Protein AF-A0A3N5WJ07-F1 (afdb_monomer)

Mean predicted aligned error: 15.73 Å

Radius of gyration: 25.62 Å; Cα contacts (8 Å, |Δi|>4): 253; chains: 1; bounding box: 92×31×58 Å

pLDDT: mean 78.94, std 19.19, range [47.94, 98.19]

Structure (mmCIF, N/CA/C/O backbone):
data_AF-A0A3N5WJ07-F1
#
_entry.id   AF-A0A3N5WJ07-F1
#
loop_
_atom_site.group_PDB
_atom_site.id
_atom_site.type_symbol
_atom_site.label_atom_id
_atom_site.label_alt_id
_atom_site.label_comp_id
_atom_site.label_asym_id
_atom_site.label_entity_id
_atom_site.label_seq_id
_atom_site.pdbx_PDB_ins_code
_atom_site.Cartn_x
_atom_site.Cartn_y
_atom_site.Cartn_z
_atom_site.occupancy
_atom_site.B_iso_or_equiv
_atom_site.auth_seq_id
_atom_site.auth_comp_id
_atom_site.auth_asym_id
_atom_site.auth_atom_id
_atom_site.pdbx_PDB_model_num
ATOM 1 N N . MET A 1 1 ? 47.870 6.184 32.594 1.00 48.28 1 MET A N 1
ATOM 2 C CA . MET A 1 1 ? 46.819 6.079 33.631 1.00 48.28 1 MET A CA 1
ATOM 3 C C . ME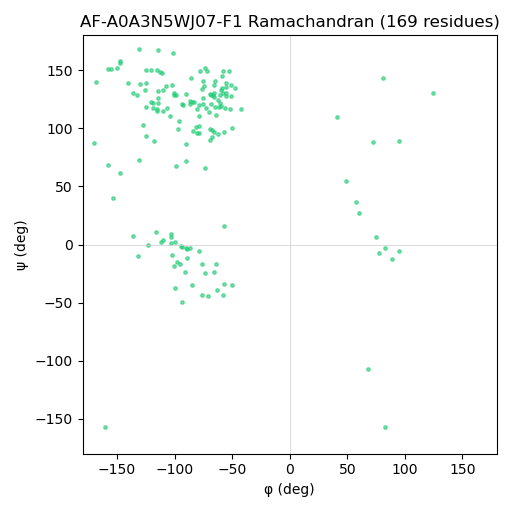T A 1 1 ? 45.585 6.815 33.109 1.00 48.28 1 MET A C 1
ATOM 5 O O . MET A 1 1 ? 45.775 7.894 32.572 1.00 48.28 1 MET A O 1
ATOM 9 N N . LEU A 1 2 ? 44.386 6.228 33.254 1.00 55.31 2 LEU A N 1
ATOM 10 C CA . LEU A 1 2 ? 43.046 6.758 32.913 1.00 55.31 2 LEU A CA 1
ATOM 11 C C . LEU A 1 2 ? 42.643 6.866 31.426 1.00 55.31 2 LEU A C 1
ATOM 13 O O . LEU A 1 2 ? 42.714 7.955 30.886 1.00 55.31 2 LEU A O 1
ATOM 17 N N . VAL A 1 3 ? 42.068 5.803 30.837 1.00 54.03 3 VAL A N 1
ATOM 18 C CA . VAL A 1 3 ? 40.846 5.890 29.988 1.00 54.03 3 VAL A CA 1
ATOM 19 C C . VAL A 1 3 ? 40.156 4.505 29.946 1.00 54.03 3 VAL A C 1
ATOM 21 O O . VAL A 1 3 ? 40.207 3.805 28.944 1.00 54.03 3 VAL A O 1
ATOM 24 N N . MET A 1 4 ? 39.583 4.018 31.056 1.00 53.66 4 MET A N 1
ATOM 25 C CA . MET A 1 4 ? 38.929 2.688 31.058 1.00 53.66 4 MET A CA 1
ATOM 26 C C . MET A 1 4 ? 37.806 2.533 32.103 1.00 53.66 4 MET A C 1
ATOM 28 O O . MET A 1 4 ? 37.698 1.508 32.766 1.00 53.66 4 MET A O 1
ATOM 32 N N . LYS A 1 5 ? 36.968 3.563 32.300 1.00 53.38 5 LYS A N 1
ATOM 33 C CA . LYS A 1 5 ? 35.820 3.502 33.234 1.00 53.38 5 LYS A CA 1
ATOM 34 C C . LYS A 1 5 ? 34.618 4.340 32.774 1.00 53.38 5 LYS A C 1
ATOM 36 O O . LYS A 1 5 ? 34.220 5.267 33.466 1.00 53.38 5 LYS A O 1
ATOM 41 N N . ALA A 1 6 ? 34.032 4.032 31.617 1.00 55.22 6 ALA A N 1
ATOM 42 C CA . ALA A 1 6 ? 32.806 4.719 31.178 1.00 55.22 6 ALA A CA 1
ATOM 43 C C . ALA A 1 6 ? 31.711 3.809 30.585 1.00 55.22 6 ALA A C 1
ATOM 45 O O . ALA A 1 6 ? 30.709 4.319 30.106 1.00 55.22 6 ALA A O 1
ATOM 46 N N . GLN A 1 7 ? 31.848 2.476 30.630 1.00 53.09 7 GLN A N 1
ATOM 47 C CA . GLN A 1 7 ? 30.861 1.557 30.027 1.00 53.09 7 GLN A CA 1
ATOM 48 C C . GLN A 1 7 ? 29.901 0.869 31.016 1.00 53.09 7 GLN A C 1
ATOM 50 O O . GLN A 1 7 ? 29.150 -0.010 30.617 1.00 53.09 7 GLN A O 1
ATOM 55 N N . ALA A 1 8 ? 29.872 1.261 32.293 1.00 54.84 8 ALA A N 1
ATOM 56 C CA . ALA A 1 8 ? 29.140 0.503 33.318 1.00 54.84 8 ALA A CA 1
ATOM 57 C C . ALA A 1 8 ? 27.743 1.044 33.700 1.00 54.84 8 ALA A C 1
ATOM 59 O O . ALA A 1 8 ? 27.123 0.482 34.594 1.00 54.84 8 ALA A O 1
ATOM 60 N N . GLN A 1 9 ? 27.235 2.122 33.087 1.00 53.16 9 GLN A N 1
ATOM 61 C CA . GLN A 1 9 ? 26.019 2.800 33.588 1.00 53.16 9 GLN A CA 1
ATOM 62 C C . GLN A 1 9 ? 24.763 2.693 32.705 1.00 53.16 9 GLN A C 1
ATOM 64 O O . GLN A 1 9 ? 23.727 3.224 33.085 1.00 53.16 9 GLN A O 1
ATOM 69 N N . ALA A 1 10 ? 24.795 1.982 31.573 1.00 48.59 10 ALA A N 1
ATOM 70 C CA . ALA A 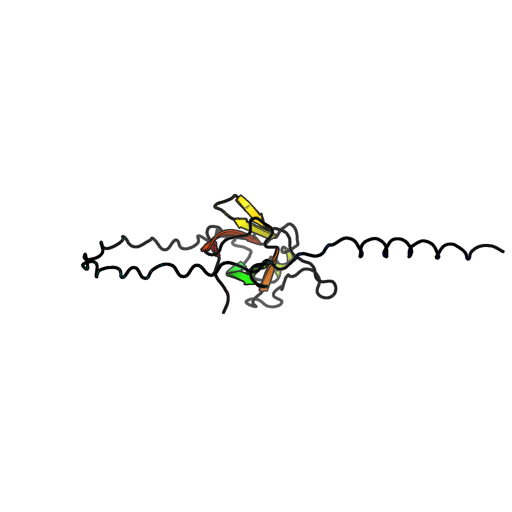1 10 ? 23.638 1.914 30.666 1.00 48.59 10 ALA A CA 1
ATOM 71 C C . ALA A 1 10 ? 22.702 0.701 30.874 1.00 48.59 10 ALA A C 1
ATOM 73 O O . ALA A 1 10 ? 21.692 0.600 30.186 1.00 48.59 10 ALA A O 1
ATOM 74 N N . THR A 1 11 ? 22.996 -0.207 31.813 1.00 51.91 11 THR A N 1
ATOM 75 C CA . THR A 1 11 ? 22.237 -1.471 31.968 1.00 51.91 11 THR A CA 1
ATOM 76 C C . THR A 1 11 ? 21.240 -1.465 33.136 1.00 51.91 11 THR A C 1
ATOM 78 O O . THR A 1 11 ? 20.409 -2.356 33.234 1.00 51.91 11 THR A O 1
ATOM 81 N N . ALA A 1 12 ? 21.251 -0.453 34.008 1.00 48.41 12 ALA A N 1
ATOM 82 C CA . ALA A 1 12 ? 20.440 -0.467 35.235 1.00 48.41 12 ALA A CA 1
ATOM 83 C C . ALA A 1 12 ? 18.991 0.052 35.082 1.00 48.41 12 ALA A C 1
ATOM 85 O O . ALA A 1 12 ? 18.235 0.026 36.047 1.00 48.41 12 ALA A O 1
ATOM 86 N N . LEU A 1 13 ? 18.586 0.533 33.900 1.00 47.94 13 LEU A N 1
ATOM 87 C CA . LEU A 1 13 ? 17.268 1.163 33.691 1.00 47.94 13 LEU A CA 1
ATOM 88 C C . LEU A 1 13 ? 16.231 0.274 32.981 1.00 47.94 13 LEU A C 1
ATOM 90 O O . LEU A 1 13 ? 15.107 0.715 32.771 1.00 47.94 13 LEU A O 1
ATOM 94 N N . VAL A 1 14 ? 16.574 -0.973 32.637 1.00 53.91 14 VAL A N 1
ATOM 95 C CA . VAL A 1 14 ? 15.669 -1.889 31.909 1.00 53.91 14 VAL A CA 1
ATOM 96 C C . VAL A 1 14 ? 14.896 -2.838 32.845 1.00 53.91 14 VAL A C 1
ATOM 98 O O . VAL A 1 14 ? 13.860 -3.364 32.453 1.00 53.91 14 VAL A O 1
ATOM 101 N N . GLU A 1 15 ? 15.307 -3.011 34.107 1.00 52.03 15 GLU A N 1
ATOM 102 C CA . GLU A 1 15 ? 14.678 -3.996 35.013 1.00 52.03 15 GLU A CA 1
ATOM 103 C C . GLU A 1 15 ? 13.478 -3.489 35.839 1.00 52.03 15 GLU A C 1
ATOM 105 O O . GLU A 1 15 ? 12.753 -4.305 36.400 1.00 52.03 15 GLU A O 1
ATOM 110 N N . GLN A 1 16 ? 13.191 -2.182 35.903 1.00 51.50 16 GLN A N 1
ATOM 111 C CA . GLN A 1 16 ? 12.076 -1.675 36.733 1.00 51.50 16 GLN A CA 1
ATOM 112 C C . GLN A 1 16 ? 10.707 -1.600 36.037 1.00 51.50 16 GLN A C 1
ATOM 114 O O . GLN A 1 16 ? 9.713 -1.304 36.695 1.00 51.50 16 GLN A O 1
ATOM 119 N N . ALA A 1 17 ? 10.611 -1.901 34.740 1.00 49.16 17 ALA A N 1
ATOM 120 C CA . ALA A 1 17 ? 9.351 -1.769 33.999 1.00 49.16 17 ALA A CA 1
ATOM 121 C C . ALA A 1 17 ? 8.496 -3.054 33.936 1.00 49.16 17 ALA A C 1
ATOM 123 O O . ALA A 1 17 ? 7.405 -3.015 33.374 1.00 49.16 17 ALA A O 1
ATOM 124 N N . LEU A 1 18 ? 8.948 -4.183 34.502 1.00 49.41 18 LEU A N 1
ATOM 125 C CA . LEU A 1 18 ? 8.293 -5.488 34.303 1.00 49.41 18 LEU A CA 1
ATOM 126 C C . LEU A 1 18 ? 7.429 -5.993 35.477 1.00 49.41 18 LEU A C 1
ATOM 128 O O . LEU A 1 18 ? 6.952 -7.121 35.426 1.00 49.41 18 LEU A O 1
ATOM 132 N N . LEU A 1 19 ? 7.216 -5.198 36.533 1.00 50.59 19 LEU A N 1
ATOM 133 C CA . LEU A 1 19 ? 6.525 -5.661 37.753 1.00 50.59 19 LEU A CA 1
ATOM 134 C C . LEU A 1 19 ? 5.189 -4.965 38.062 1.00 50.59 19 LEU A C 1
ATOM 136 O O . LEU A 1 19 ? 4.636 -5.169 39.138 1.00 50.59 19 LEU A O 1
ATOM 140 N N . VAL A 1 20 ? 4.630 -4.177 37.138 1.00 53.91 20 VAL A N 1
ATOM 141 C CA . VAL A 1 20 ? 3.342 -3.490 37.357 1.00 53.91 20 VAL A CA 1
ATOM 142 C C . VAL A 1 20 ? 2.395 -3.711 36.179 1.00 53.91 20 VAL A C 1
ATOM 144 O O . VAL A 1 20 ? 2.170 -2.822 35.368 1.00 53.91 20 VAL A O 1
ATOM 147 N N . GLN A 1 21 ? 1.870 -4.928 36.078 1.00 52.19 21 GLN A N 1
ATOM 148 C CA . GLN A 1 21 ? 0.592 -5.278 35.441 1.00 52.19 21 GLN A CA 1
ATOM 149 C C . GLN A 1 21 ? 0.353 -6.747 35.831 1.00 52.19 21 GLN A C 1
ATOM 151 O O . GLN A 1 21 ? 0.906 -7.655 35.229 1.00 52.19 21 GLN A O 1
ATOM 156 N N . GLY A 1 22 ? -0.260 -7.045 36.972 1.00 48.50 22 GLY A N 1
ATOM 157 C CA . GLY A 1 22 ? -1.557 -6.530 37.393 1.00 48.50 22 GLY A CA 1
ATOM 158 C C . GLY A 1 22 ? -2.593 -7.562 36.971 1.00 48.50 22 GLY A C 1
ATOM 159 O O . GLY A 1 22 ? -3.076 -7.535 35.845 1.00 48.50 22 GLY A O 1
ATOM 160 N N . GLU A 1 23 ? -2.834 -8.509 37.873 1.00 50.41 23 GLU A N 1
ATOM 161 C CA . GLU A 1 23 ? -3.818 -9.585 37.805 1.00 50.41 23 GLU A CA 1
ATOM 162 C C . GLU A 1 23 ? -5.173 -9.100 37.263 1.00 50.41 23 GLU A C 1
ATOM 164 O O . GLU A 1 23 ? -5.854 -8.296 37.896 1.00 50.41 23 GLU A O 1
ATOM 169 N N . ALA A 1 24 ? -5.591 -9.625 36.109 1.00 51.34 24 ALA A N 1
ATOM 170 C CA . ALA A 1 24 ? -6.983 -9.571 35.683 1.00 51.34 24 ALA A CA 1
ATOM 171 C C . ALA A 1 24 ? -7.655 -10.894 36.071 1.00 51.34 24 ALA A C 1
ATOM 173 O O . ALA A 1 24 ? -7.395 -11.953 35.500 1.00 51.34 24 ALA A O 1
ATOM 174 N N . THR A 1 25 ? -8.483 -10.813 37.104 1.00 63.44 25 THR A N 1
ATOM 175 C CA . THR A 1 25 ? -9.336 -11.871 37.641 1.00 63.44 25 THR A CA 1
ATOM 176 C C . THR A 1 25 ? -10.290 -12.406 36.560 1.00 63.44 25 THR A C 1
ATOM 178 O O . THR A 1 25 ? -10.979 -11.604 35.928 1.00 63.44 25 THR A O 1
ATOM 181 N N . PRO A 1 26 ? -10.406 -13.730 36.343 1.00 57.41 26 PRO A N 1
ATOM 182 C CA . PRO A 1 26 ? -11.491 -14.275 35.537 1.00 57.41 26 PRO A CA 1
ATOM 183 C C . PRO A 1 26 ? -12.799 -14.190 36.334 1.00 57.41 26 PRO A C 1
ATOM 185 O O . PRO A 1 26 ? -12.922 -14.797 37.396 1.00 57.41 26 PRO A O 1
ATOM 188 N N . VAL A 1 27 ? -13.773 -13.432 35.827 1.00 67.50 27 VAL A N 1
ATOM 189 C CA . VAL A 1 27 ? -15.152 -13.421 36.341 1.00 67.50 27 VAL A CA 1
ATOM 190 C C . VAL A 1 27 ? -15.910 -14.604 35.718 1.00 67.50 27 VAL A C 1
ATOM 192 O O . VAL A 1 27 ? -15.973 -14.686 34.491 1.00 67.50 27 VAL A O 1
ATOM 195 N N . PRO A 1 28 ? -16.478 -15.528 36.515 1.00 60.88 28 PRO A N 1
ATOM 196 C CA . PRO A 1 28 ? -17.387 -16.564 36.039 1.00 60.88 28 PRO A CA 1
ATOM 197 C C . PRO A 1 28 ? -18.857 -16.172 36.292 1.00 60.88 28 PRO A C 1
ATOM 199 O O . PRO A 1 28 ? -19.228 -15.865 37.422 1.00 60.88 28 PRO A O 1
ATOM 202 N N . GLY A 1 29 ? -19.698 -16.246 35.255 1.00 52.66 29 GLY A N 1
ATOM 203 C CA . GLY A 1 29 ? -21.152 -15.989 35.299 1.00 52.66 29 GLY A CA 1
ATOM 204 C C . GLY A 1 29 ? -21.534 -14.910 34.278 1.00 52.66 29 GLY A C 1
ATOM 205 O O . GLY A 1 29 ? -20.835 -13.917 34.172 1.00 52.66 29 GLY A O 1
ATOM 206 N N . GLU A 1 30 ? -22.532 -15.041 33.411 1.00 57.97 30 GLU A N 1
ATOM 207 C CA . GLU A 1 30 ? -23.800 -15.762 33.491 1.00 57.97 30 GLU A CA 1
ATOM 208 C C . GLU A 1 30 ? -24.132 -16.430 32.151 1.00 57.97 30 GLU A C 1
ATOM 210 O O . GLU A 1 30 ? -23.950 -15.872 31.069 1.00 57.97 30 GLU A O 1
ATOM 215 N N . ARG A 1 31 ? -24.645 -17.656 32.248 1.00 56.88 31 ARG A N 1
ATOM 216 C CA . ARG A 1 31 ? -25.294 -18.380 31.164 1.00 56.88 31 ARG A CA 1
ATOM 217 C C . ARG A 1 31 ? -26.754 -17.907 31.142 1.00 56.88 31 ARG A C 1
ATOM 219 O O . ARG A 1 31 ? -27.548 -18.393 31.937 1.00 56.88 31 ARG A O 1
ATOM 226 N N . ASN A 1 32 ? -27.086 -16.959 30.267 1.00 58.38 32 ASN A N 1
ATOM 227 C CA . ASN A 1 32 ? -28.482 -16.670 29.936 1.00 58.38 32 ASN A CA 1
ATOM 228 C C . ASN A 1 32 ? -28.956 -17.706 28.914 1.00 58.38 32 ASN A C 1
ATOM 230 O O . ASN A 1 32 ? -28.701 -17.595 27.717 1.00 58.38 32 ASN A O 1
ATOM 234 N N . GLU A 1 33 ? -29.597 -18.749 29.431 1.00 61.19 33 GLU A N 1
ATOM 235 C CA . GLU A 1 33 ? -30.570 -19.550 28.699 1.00 61.19 33 GLU A CA 1
ATOM 236 C C . GLU A 1 33 ? -31.874 -18.745 28.703 1.00 61.19 33 GLU A C 1
ATOM 238 O O . GLU A 1 33 ? -32.609 -18.786 29.684 1.00 61.19 33 GLU A O 1
ATOM 243 N N . ASP A 1 34 ? -32.134 -17.981 27.640 1.0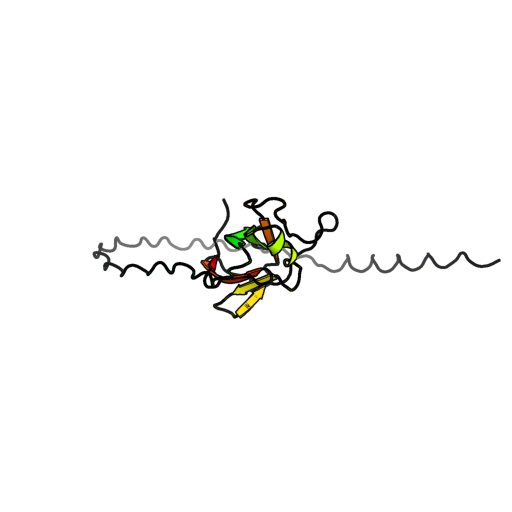0 53.03 34 ASP A N 1
ATOM 244 C CA . ASP A 1 34 ? -33.442 -17.364 27.421 1.00 53.03 34 ASP A CA 1
ATOM 245 C C . ASP A 1 34 ? -33.985 -17.766 26.047 1.00 53.03 34 ASP A C 1
ATOM 247 O O . ASP A 1 34 ? -33.354 -17.558 25.011 1.00 53.03 34 ASP A O 1
ATOM 251 N N . ALA A 1 35 ? -35.122 -18.452 26.140 1.00 53.47 35 ALA A N 1
ATOM 252 C CA . ALA A 1 35 ? -36.234 -18.551 25.210 1.00 53.47 35 ALA A CA 1
ATOM 253 C C . ALA A 1 35 ? -35.942 -18.666 23.704 1.00 53.47 35 ALA A C 1
ATOM 255 O O . ALA A 1 35 ? -35.624 -17.716 22.995 1.00 53.47 35 ALA A O 1
ATOM 256 N N . ALA A 1 36 ? -36.229 -19.868 23.204 1.00 57.34 36 ALA A N 1
ATOM 257 C CA . ALA A 1 36 ? -36.658 -20.080 21.836 1.00 57.34 36 ALA A CA 1
ATOM 258 C C . 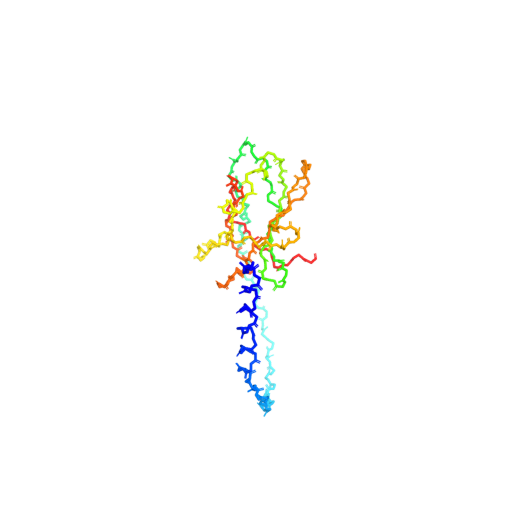ALA A 1 36 ? -37.914 -19.242 21.542 1.00 57.34 36 ALA A C 1
ATOM 260 O O . ALA A 1 36 ? -38.970 -19.482 22.128 1.00 57.34 36 ALA A O 1
ATOM 261 N N . GLU A 1 37 ? -37.797 -18.312 20.601 1.00 56.72 37 GLU A N 1
ATOM 262 C CA . GLU A 1 37 ? -38.932 -17.762 19.873 1.00 56.72 37 GLU A CA 1
ATOM 263 C C . GLU A 1 37 ? -38.827 -18.291 18.440 1.00 56.72 37 GLU A C 1
ATOM 265 O O . GLU A 1 37 ? -37.831 -18.082 17.746 1.00 56.72 37 GLU A O 1
ATOM 270 N N . GLU A 1 38 ? -39.812 -19.098 18.059 1.00 60.41 38 GLU A N 1
ATOM 271 C CA . GLU A 1 38 ? -39.987 -19.679 16.733 1.00 60.41 38 GLU A CA 1
ATOM 272 C C . GLU A 1 38 ? -40.589 -18.591 15.827 1.00 60.41 38 GLU A C 1
ATOM 274 O O . GLU A 1 38 ? -41.729 -18.190 16.066 1.00 60.41 38 GLU A O 1
ATOM 279 N N . PRO A 1 39 ? -39.859 -18.050 14.831 1.00 59.06 39 PRO A N 1
ATOM 280 C CA . PRO A 1 39 ? -40.445 -17.091 13.910 1.00 59.06 39 PRO A CA 1
ATOM 281 C C . PRO A 1 39 ? -41.352 -17.817 12.912 1.00 59.06 39 PRO A C 1
ATOM 283 O O . PRO A 1 39 ? -40.942 -18.766 12.238 1.00 59.06 39 PRO A O 1
ATOM 286 N N . GLU A 1 40 ? -42.593 -17.342 12.832 1.00 64.06 40 GLU A N 1
ATOM 287 C CA . GLU A 1 40 ? -43.598 -17.749 11.855 1.00 64.06 40 GLU A CA 1
ATOM 288 C C . GLU A 1 40 ? -43.072 -17.641 10.406 1.00 64.06 40 GLU A C 1
ATOM 290 O O . GLU A 1 40 ? -42.240 -16.780 10.099 1.00 64.06 40 GLU A O 1
ATOM 295 N N . PRO A 1 41 ? -43.544 -18.497 9.478 1.00 58.62 41 PRO A N 1
ATOM 296 C CA . PRO A 1 41 ? -43.157 -18.428 8.076 1.00 58.62 41 PRO A CA 1
ATOM 297 C C . PRO A 1 41 ? -43.754 -17.176 7.421 1.00 58.62 41 PRO A C 1
ATOM 299 O O . PRO A 1 41 ? -44.916 -17.167 7.016 1.00 58.62 41 PRO A O 1
ATOM 302 N N . GLU A 1 42 ? -42.947 -16.121 7.293 1.00 52.59 42 GLU A N 1
ATOM 303 C CA . GLU A 1 42 ? -43.332 -14.940 6.529 1.00 52.59 42 GLU A CA 1
ATOM 304 C C . GLU A 1 42 ? -43.474 -15.266 5.035 1.00 52.59 42 GLU A C 1
ATOM 306 O O . GLU A 1 42 ? -42.607 -15.835 4.362 1.00 52.59 42 GLU A O 1
ATOM 311 N N . GLU A 1 43 ? -44.648 -14.890 4.549 1.00 54.28 43 GLU A N 1
ATOM 312 C CA . GLU A 1 43 ? -45.157 -14.971 3.196 1.00 54.28 43 GLU A CA 1
ATOM 313 C C . GLU A 1 43 ? -44.172 -14.369 2.179 1.00 54.28 43 GLU A C 1
ATOM 315 O O . GLU A 1 43 ? -43.696 -13.241 2.307 1.00 54.28 43 GLU A O 1
ATOM 320 N N . SER A 1 44 ? -43.856 -15.142 1.136 1.00 51.75 44 SER A N 1
ATOM 321 C CA . SER A 1 44 ? -42.960 -14.733 0.053 1.00 51.75 44 SER A CA 1
ATOM 322 C C . SER A 1 44 ? -43.593 -13.647 -0.818 1.00 51.75 44 SER A C 1
ATOM 324 O O . SER A 1 44 ? -44.224 -13.929 -1.839 1.00 51.75 44 SER A O 1
ATOM 326 N N . THR A 1 45 ? -43.372 -12.387 -0.458 1.00 61.50 45 THR A N 1
ATOM 327 C CA . THR A 1 45 ? -43.611 -11.250 -1.349 1.00 61.50 45 THR A CA 1
ATOM 328 C C . THR A 1 45 ? -42.583 -11.289 -2.491 1.00 61.50 45 THR A C 1
ATOM 330 O O . THR A 1 45 ? -41.380 -11.386 -2.230 1.00 61.50 45 THR A O 1
ATOM 333 N N . PRO A 1 46 ? -42.992 -11.209 -3.771 1.00 60.56 46 PRO A N 1
ATOM 334 C CA . PRO A 1 46 ? -42.054 -11.163 -4.886 1.00 60.56 46 PRO A CA 1
ATOM 335 C C . PRO A 1 46 ? -41.162 -9.923 -4.771 1.00 60.56 46 PRO A C 1
ATOM 337 O O . PRO A 1 46 ? -41.642 -8.788 -4.780 1.00 60.56 46 PRO A O 1
ATOM 340 N N . ALA A 1 47 ? -39.854 -10.157 -4.647 1.00 66.06 47 ALA A N 1
ATOM 341 C CA . ALA A 1 47 ? -38.859 -9.112 -4.466 1.00 66.06 47 ALA A CA 1
ATOM 342 C C . ALA A 1 47 ? -38.940 -8.067 -5.599 1.00 66.06 47 ALA A C 1
ATOM 344 O O . ALA A 1 47 ? -38.935 -8.435 -6.782 1.00 66.06 47 ALA A O 1
ATOM 345 N N . PRO A 1 48 ? -38.984 -6.761 -5.276 1.00 61.69 48 PRO A N 1
ATOM 346 C CA . PRO A 1 48 ? -38.889 -5.715 -6.277 1.00 61.69 48 PRO A CA 1
ATOM 347 C C . PRO A 1 48 ? -37.547 -5.835 -6.999 1.00 61.69 48 PRO A C 1
ATOM 349 O O . PRO A 1 48 ? -36.483 -5.924 -6.388 1.00 61.69 48 PRO A O 1
ATOM 352 N N . LYS A 1 49 ? -37.619 -5.861 -8.330 1.00 59.31 49 LYS A N 1
ATOM 353 C CA . LYS A 1 49 ? -36.482 -5.896 -9.250 1.00 59.31 49 LYS A CA 1
ATOM 354 C C . LYS A 1 49 ? -35.594 -4.678 -8.963 1.00 59.31 49 LYS A C 1
ATOM 356 O O . LYS A 1 49 ? -35.901 -3.573 -9.406 1.00 59.31 49 LYS A O 1
ATOM 361 N N . LEU A 1 50 ? -34.539 -4.870 -8.170 1.00 65.94 50 LEU A N 1
ATOM 362 C CA . LEU A 1 50 ? -33.586 -3.812 -7.851 1.00 65.94 50 LEU A CA 1
ATOM 363 C C . LEU A 1 50 ? -32.960 -3.303 -9.161 1.00 65.94 50 LEU A C 1
ATOM 365 O O . LEU A 1 50 ? -32.562 -4.120 -10.001 1.00 65.94 50 LEU A O 1
ATOM 369 N N . PRO A 1 51 ? -32.887 -1.979 -9.373 1.00 62.12 51 PRO A N 1
ATOM 370 C CA . PRO A 1 51 ? -32.182 -1.423 -10.515 1.00 62.12 51 PRO A CA 1
ATOM 371 C C . PRO A 1 51 ? -30.720 -1.874 -10.463 1.00 62.12 51 PRO A C 1
ATOM 373 O O . PRO A 1 51 ? -30.090 -1.852 -9.406 1.00 62.12 51 PRO A O 1
ATOM 376 N N . ALA A 1 52 ? -30.202 -2.320 -11.609 1.00 62.44 52 ALA A N 1
ATOM 377 C CA . ALA A 1 52 ? -28.822 -2.756 -11.755 1.00 62.44 52 ALA A CA 1
ATOM 378 C C . ALA A 1 52 ? -27.882 -1.667 -11.224 1.00 62.44 52 ALA A C 1
ATOM 380 O O . ALA A 1 52 ? -27.864 -0.550 -11.743 1.00 62.44 52 ALA A O 1
ATOM 381 N N . VAL A 1 53 ? -27.132 -1.993 -10.171 1.00 62.47 53 VAL A N 1
ATOM 382 C CA . VAL A 1 53 ? -26.117 -1.099 -9.619 1.00 62.47 53 VAL A CA 1
ATOM 383 C C . VAL A 1 53 ? -25.099 -0.854 -10.736 1.00 62.47 53 VAL A C 1
ATOM 385 O O . VAL A 1 53 ? -24.557 -1.829 -11.267 1.00 62.47 53 VAL A O 1
ATOM 388 N N . PRO A 1 54 ? -24.862 0.399 -11.159 1.00 60.56 54 PRO A N 1
ATOM 389 C CA . PRO A 1 54 ? -23.893 0.678 -12.203 1.00 60.56 54 PRO A CA 1
ATOM 390 C C . PRO A 1 54 ? -22.529 0.172 -11.738 1.00 60.56 54 PRO A C 1
ATOM 392 O O . PRO A 1 54 ? -22.008 0.607 -10.712 1.00 60.56 54 PRO A O 1
ATOM 395 N N . THR A 1 55 ? -21.958 -0.775 -12.483 1.00 58.03 55 THR A N 1
ATOM 396 C CA . THR A 1 55 ? -20.566 -1.187 -12.319 1.00 58.03 55 THR A CA 1
ATOM 397 C C . THR A 1 55 ? -19.705 0.031 -12.631 1.00 58.03 55 THR A C 1
ATOM 399 O O . THR A 1 55 ? -19.449 0.336 -13.794 1.00 58.03 55 THR A O 1
ATOM 402 N N . MET A 1 56 ? -19.318 0.778 -11.596 1.00 56.94 56 MET A N 1
ATOM 403 C CA . MET A 1 56 ? -18.371 1.876 -11.729 1.00 56.94 56 MET A CA 1
ATOM 404 C C . MET A 1 56 ? -17.032 1.258 -12.121 1.00 56.94 56 MET A C 1
ATOM 406 O O . MET A 1 56 ? -16.306 0.724 -11.286 1.00 56.94 56 MET A O 1
ATOM 410 N N . GLN A 1 57 ? -16.741 1.253 -13.421 1.00 59.84 57 GLN A N 1
ATOM 411 C CA . GLN A 1 57 ? -15.404 0.952 -13.902 1.00 59.84 57 GLN A CA 1
ATOM 412 C C . GLN A 1 57 ? -14.472 2.029 -13.338 1.00 59.84 57 GLN A C 1
ATOM 414 O O . GLN A 1 57 ? -14.745 3.215 -13.535 1.00 59.84 57 GLN A O 1
ATOM 419 N N . PRO A 1 58 ? -13.404 1.653 -12.617 1.00 58.94 58 PRO A N 1
ATOM 420 C CA . PRO A 1 58 ? -12.481 2.625 -12.064 1.00 58.94 58 PRO A CA 1
ATOM 421 C C . PRO A 1 58 ? -11.803 3.361 -13.221 1.00 58.94 58 PRO A C 1
ATOM 423 O O . PRO A 1 58 ? -11.022 2.781 -13.977 1.00 58.94 58 PRO A O 1
ATOM 426 N N . THR A 1 59 ? -12.126 4.642 -13.378 1.00 54.19 59 THR A N 1
ATOM 427 C CA . THR A 1 59 ? -11.514 5.511 -14.382 1.00 54.19 59 THR A CA 1
ATOM 428 C C . THR A 1 59 ? -10.049 5.719 -14.007 1.00 54.19 59 THR A C 1
ATOM 430 O O . THR A 1 59 ? -9.722 6.525 -13.133 1.00 54.19 59 THR A O 1
ATOM 433 N N . ALA A 1 60 ? -9.149 4.965 -14.638 1.00 55.62 60 ALA A N 1
ATOM 434 C CA . ALA A 1 60 ? -7.720 5.214 -14.532 1.00 55.62 60 ALA A CA 1
ATOM 435 C C . ALA A 1 60 ? -7.425 6.576 -15.178 1.00 55.62 60 ALA A C 1
ATOM 437 O O . ALA A 1 60 ? -7.692 6.779 -16.362 1.00 55.62 60 ALA A O 1
ATOM 438 N N . THR A 1 61 ? -6.911 7.527 -14.397 1.00 58.59 61 THR A N 1
ATOM 439 C CA . THR A 1 61 ? -6.473 8.813 -14.948 1.00 58.59 61 THR A CA 1
ATOM 440 C C . THR A 1 61 ? -5.220 8.548 -15.777 1.00 58.59 61 THR A C 1
ATOM 442 O O . THR A 1 61 ? -4.201 8.112 -15.238 1.00 58.59 61 THR A O 1
ATOM 445 N N . ASP A 1 62 ? -5.331 8.758 -17.089 1.00 49.56 62 ASP A N 1
ATOM 446 C CA . ASP A 1 62 ? -4.313 8.469 -18.100 1.00 49.56 62 ASP A CA 1
ATOM 447 C C . ASP A 1 62 ? -2.943 9.063 -17.716 1.00 49.56 62 ASP A C 1
ATOM 449 O O . ASP A 1 62 ? -2.680 10.259 -17.842 1.00 49.56 62 ASP A O 1
ATOM 453 N N . SER A 1 63 ? -2.065 8.206 -17.191 1.00 52.56 63 SER A N 1
ATOM 454 C CA . SER A 1 63 ? -0.664 8.506 -16.897 1.00 52.56 63 SER A CA 1
ATOM 455 C C . SER A 1 63 ? 0.200 7.964 -18.034 1.00 52.56 63 SER A C 1
ATOM 457 O O . SER A 1 63 ? 0.980 7.031 -17.840 1.00 52.56 63 SER A O 1
ATOM 459 N N . GLY A 1 64 ? 0.071 8.555 -19.226 1.00 49.34 64 GLY A N 1
ATOM 460 C CA . GLY A 1 64 ? 0.664 8.129 -20.509 1.00 49.34 64 GLY A CA 1
ATOM 461 C C . GLY A 1 64 ? 2.197 7.975 -20.602 1.00 49.34 64 GLY A C 1
ATOM 462 O O . GLY A 1 64 ? 2.741 7.881 -21.697 1.00 49.34 64 GLY A O 1
ATOM 463 N N . ALA A 1 65 ? 2.929 7.914 -19.487 1.00 56.84 65 ALA A N 1
ATOM 464 C CA . ALA A 1 65 ? 4.361 7.589 -19.449 1.00 56.84 65 ALA A CA 1
ATOM 465 C C . ALA A 1 65 ? 4.740 6.529 -18.398 1.00 56.84 65 ALA A C 1
ATOM 467 O O . ALA A 1 65 ? 5.873 6.038 -18.397 1.00 56.84 65 ALA A O 1
ATOM 468 N N . TYR A 1 66 ? 3.815 6.169 -17.509 1.00 62.62 66 TYR A N 1
ATOM 469 C CA . TYR A 1 66 ? 4.043 5.248 -16.407 1.00 62.62 66 TYR A CA 1
ATOM 470 C C . TYR A 1 66 ? 3.008 4.133 -16.502 1.00 62.62 66 TYR A C 1
ATOM 472 O O . TYR A 1 66 ? 1.901 4.259 -15.995 1.00 62.62 66 TYR A O 1
ATOM 480 N N . GLN A 1 67 ? 3.374 3.036 -17.171 1.00 84.69 67 GLN A N 1
ATOM 481 C CA . GLN A 1 67 ? 2.568 1.817 -17.156 1.00 84.69 67 GLN A CA 1
ATOM 482 C C . GLN A 1 67 ? 2.610 1.245 -15.737 1.00 84.69 67 GLN A C 1
ATOM 484 O O . GLN A 1 67 ? 3.566 0.553 -15.372 1.00 84.69 67 GLN A O 1
ATOM 489 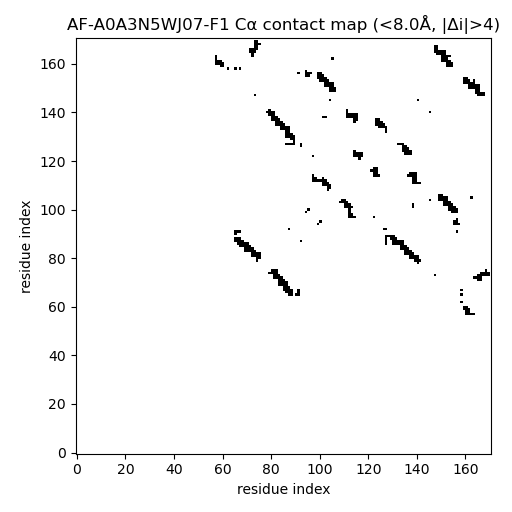N N . VAL A 1 68 ? 1.622 1.631 -14.935 1.00 91.88 68 VAL A N 1
ATOM 490 C CA . VAL A 1 68 ? 1.290 1.062 -13.634 1.00 91.88 68 VAL A CA 1
ATOM 491 C C . VAL A 1 68 ? -0.138 0.554 -13.757 1.00 91.88 68 VAL A C 1
ATOM 493 O O . VAL A 1 68 ? -1.042 1.302 -14.114 1.00 91.88 68 VAL A O 1
ATOM 496 N N . GLU A 1 69 ? -0.319 -0.728 -13.496 1.00 94.12 69 GLU A N 1
ATOM 497 C CA . GLU A 1 69 ? -1.606 -1.406 -13.484 1.00 94.12 69 GLU A CA 1
ATOM 498 C C . GLU A 1 69 ? -1.853 -1.863 -12.053 1.00 94.12 69 GLU A C 1
ATOM 500 O O . GLU A 1 69 ? -1.102 -2.682 -11.515 1.00 94.12 69 GLU A O 1
ATOM 505 N N . LEU A 1 70 ? -2.880 -1.308 -11.420 1.00 94.94 70 LEU A N 1
ATOM 506 C CA . LEU A 1 70 ? -3.309 -1.753 -10.106 1.00 94.94 70 LEU A CA 1
ATOM 507 C C . LEU A 1 70 ? -4.046 -3.084 -10.257 1.00 94.94 70 LEU A C 1
ATOM 509 O O . LEU A 1 70 ? -5.037 -3.168 -10.976 1.00 94.94 70 LEU A O 1
ATOM 513 N N . VAL A 1 71 ? -3.545 -4.122 -9.593 1.00 95.62 71 VAL A N 1
ATOM 514 C CA . VAL A 1 71 ? -4.094 -5.479 -9.705 1.00 95.62 71 VAL A CA 1
ATOM 515 C C . VAL A 1 71 ? -5.115 -5.724 -8.606 1.00 95.62 71 VAL A C 1
ATOM 517 O O . VAL A 1 71 ? -6.211 -6.212 -8.867 1.00 95.62 71 VAL A O 1
ATOM 520 N N . ASN A 1 72 ? -4.754 -5.409 -7.362 1.00 94.75 72 ASN A N 1
ATOM 521 C CA . ASN A 1 72 ? -5.610 -5.674 -6.217 1.00 94.75 72 ASN A CA 1
ATOM 522 C C . ASN A 1 72 ? -5.251 -4.774 -5.031 1.00 94.75 72 ASN A C 1
ATOM 524 O O . ASN A 1 72 ? -4.088 -4.405 -4.849 1.00 94.75 72 ASN A O 1
ATOM 528 N N . ILE A 1 73 ? -6.254 -4.477 -4.209 1.00 96.69 73 ILE A N 1
ATOM 529 C CA . ILE A 1 73 ? -6.082 -3.954 -2.858 1.00 96.69 73 ILE A CA 1
ATOM 530 C C . ILE A 1 73 ? -6.847 -4.864 -1.908 1.00 96.69 73 ILE A C 1
ATOM 532 O O . ILE A 1 73 ? -8.022 -5.164 -2.138 1.00 96.69 73 ILE A O 1
ATOM 536 N N . GLY A 1 74 ? -6.206 -5.243 -0.813 1.00 96.25 74 GLY A N 1
ATOM 537 C CA . GLY A 1 74 ? -6.841 -6.012 0.242 1.00 96.25 74 GLY A CA 1
ATOM 538 C C . GLY A 1 74 ? -6.082 -5.900 1.550 1.00 96.25 74 GLY A C 1
ATOM 539 O O . GLY A 1 74 ? -5.311 -4.963 1.769 1.00 96.25 74 GLY A O 1
ATOM 540 N N . TYR A 1 75 ? -6.279 -6.898 2.400 1.00 95.81 75 TYR A N 1
ATOM 541 C CA . TYR A 1 75 ? -5.659 -6.970 3.714 1.00 95.81 75 TYR A CA 1
ATOM 542 C C . TYR A 1 75 ? -4.651 -8.110 3.801 1.00 95.81 75 TYR A C 1
ATOM 544 O O . TYR A 1 75 ? -4.821 -9.162 3.186 1.00 95.81 75 TYR A O 1
ATOM 552 N N . ALA A 1 76 ? -3.620 -7.897 4.609 1.00 93.00 76 ALA A N 1
ATOM 553 C CA . ALA A 1 76 ? -2.644 -8.891 5.025 1.00 93.00 76 ALA A CA 1
ATOM 554 C C . ALA A 1 76 ? -2.478 -8.845 6.554 1.00 93.00 76 ALA A C 1
ATOM 556 O O . ALA A 1 76 ? -2.956 -7.916 7.209 1.00 93.00 76 ALA A O 1
ATOM 557 N N . ALA A 1 77 ? -1.806 -9.856 7.116 1.00 92.19 77 ALA A N 1
ATOM 558 C CA . ALA A 1 77 ? -1.520 -9.956 8.551 1.00 92.19 77 ALA A CA 1
ATOM 559 C C . ALA A 1 77 ? -2.768 -9.725 9.432 1.00 92.19 77 ALA A C 1
ATOM 561 O O . ALA A 1 77 ? -2.776 -8.831 10.275 1.00 92.19 77 ALA A O 1
ATOM 562 N N . GLU A 1 78 ? -3.835 -10.495 9.184 1.00 90.75 78 GLU A N 1
ATOM 563 C CA . GLU A 1 78 ? -5.090 -10.453 9.964 1.00 90.75 78 GLU A CA 1
ATOM 564 C C . GLU A 1 78 ? -5.795 -9.083 9.957 1.00 90.75 78 GLU A C 1
ATOM 566 O O . GLU A 1 78 ? -6.523 -8.738 10.880 1.00 90.75 78 GLU A O 1
ATOM 571 N N . GLY A 1 79 ? -5.592 -8.283 8.905 1.00 92.50 79 GLY A N 1
ATOM 572 C CA . GLY A 1 79 ? -6.201 -6.955 8.792 1.00 92.50 79 GLY A CA 1
ATOM 573 C C . GLY A 1 79 ? -5.313 -5.818 9.283 1.00 92.50 79 GLY A C 1
ATOM 574 O O . GLY A 1 79 ? -5.661 -4.661 9.072 1.00 92.50 79 GLY A O 1
ATOM 575 N N . ASN A 1 80 ? -4.149 -6.111 9.866 1.00 94.88 80 ASN A N 1
ATOM 576 C CA . ASN A 1 80 ? -3.231 -5.086 10.371 1.00 94.88 80 ASN A CA 1
ATOM 577 C C . ASN A 1 80 ? -2.444 -4.377 9.261 1.00 94.88 80 ASN A C 1
ATOM 579 O O . ASN A 1 80 ? -1.874 -3.310 9.493 1.00 94.88 80 ASN A O 1
ATOM 583 N N . LEU A 1 81 ? -2.396 -4.954 8.058 1.00 96.44 81 LEU A N 1
ATOM 584 C CA . LEU A 1 81 ? -1.720 -4.373 6.904 1.00 96.44 81 LEU A CA 1
ATOM 585 C C . LEU A 1 81 ? -2.673 -4.259 5.717 1.00 96.44 81 LEU A C 1
ATOM 587 O O . LEU A 1 81 ? -3.416 -5.190 5.413 1.00 96.44 81 LEU A O 1
ATOM 591 N N . ILE A 1 82 ? -2.591 -3.144 5.000 1.00 97.12 82 ILE A N 1
ATOM 592 C CA . ILE A 1 82 ? -3.227 -2.967 3.693 1.00 97.12 82 ILE A CA 1
ATOM 593 C C . ILE A 1 82 ? -2.195 -3.364 2.642 1.00 97.12 82 ILE A C 1
ATOM 595 O O . ILE A 1 82 ? -1.121 -2.765 2.576 1.00 97.12 82 ILE A O 1
ATOM 599 N N . ILE A 1 83 ? -2.496 -4.365 1.818 1.00 97.25 83 ILE A N 1
ATOM 600 C CA . ILE A 1 83 ? -1.632 -4.778 0.710 1.00 97.25 83 ILE A CA 1
ATOM 601 C C . ILE A 1 83 ? -2.165 -4.207 -0.600 1.00 97.25 83 ILE A C 1
ATOM 603 O O . ILE A 1 83 ? -3.332 -4.374 -0.946 1.00 97.25 83 ILE A O 1
ATOM 607 N N . VAL A 1 84 ? -1.280 -3.556 -1.347 1.00 97.38 84 VAL A N 1
ATOM 608 C CA . VAL A 1 84 ? -1.544 -3.043 -2.689 1.00 97.38 84 VAL A CA 1
ATOM 609 C C . VAL A 1 84 ? -0.661 -3.795 -3.670 1.00 97.38 84 VAL A C 1
ATOM 611 O O . VAL A 1 84 ? 0.563 -3.690 -3.603 1.00 97.38 84 VAL A O 1
ATOM 614 N N . GLN A 1 85 ? -1.271 -4.540 -4.586 1.00 97.00 85 GLN A N 1
ATOM 615 C CA . GLN A 1 85 ? -0.581 -5.273 -5.641 1.00 97.00 85 GLN A CA 1
ATOM 616 C C . GLN A 1 85 ? -0.698 -4.544 -6.973 1.00 97.00 85 GLN A C 1
ATOM 618 O O . GLN A 1 85 ? -1.769 -4.069 -7.352 1.00 97.00 85 GLN A O 1
ATOM 623 N N . PHE A 1 86 ? 0.404 -4.485 -7.709 1.00 96.44 86 PHE A N 1
ATOM 624 C CA . PHE A 1 86 ? 0.471 -3.768 -8.976 1.00 96.44 86 PHE A CA 1
ATOM 625 C C . PHE A 1 86 ? 1.431 -4.451 -9.948 1.00 96.44 86 PHE A C 1
ATOM 627 O O . PHE A 1 86 ? 2.355 -5.157 -9.546 1.00 96.44 86 PHE A O 1
ATOM 634 N N . LYS A 1 87 ? 1.266 -4.191 -11.240 1.00 95.81 87 LYS A N 1
ATOM 635 C CA . LYS A 1 87 ? 2.301 -4.414 -12.253 1.00 95.81 87 LYS A CA 1
ATOM 636 C C . LYS A 1 87 ? 2.821 -3.061 -12.689 1.00 95.81 87 LYS A C 1
ATOM 638 O O . LYS A 1 87 ? 2.048 -2.133 -12.897 1.00 95.81 87 LYS A O 1
ATOM 643 N N . ALA A 1 88 ? 4.132 -2.931 -12.815 1.00 94.06 88 ALA A N 1
ATOM 644 C CA . ALA A 1 88 ? 4.726 -1.670 -13.221 1.00 94.06 88 ALA A CA 1
ATOM 645 C C . ALA A 1 88 ? 6.026 -1.880 -13.992 1.00 94.06 88 ALA A C 1
ATOM 647 O O . ALA A 1 88 ? 6.752 -2.852 -13.786 1.00 94.06 88 ALA A O 1
ATOM 648 N N . THR A 1 89 ? 6.346 -0.935 -14.872 1.00 92.38 89 THR A N 1
ATOM 649 C CA . THR A 1 89 ? 7.675 -0.876 -15.497 1.00 92.38 89 THR A CA 1
ATOM 650 C C . THR A 1 89 ? 8.721 -0.413 -14.487 1.00 92.38 89 THR A C 1
ATOM 652 O O . THR A 1 89 ? 8.434 0.434 -13.643 1.00 92.38 89 THR A O 1
ATOM 655 N N . ARG A 1 90 ? 9.972 -0.875 -14.622 1.00 90.31 90 ARG A N 1
ATOM 656 C CA . ARG A 1 90 ? 11.093 -0.494 -13.735 1.00 90.31 90 ARG A CA 1
ATOM 657 C C . ARG A 1 90 ? 11.240 1.024 -13.551 1.00 90.31 90 ARG A C 1
ATOM 659 O O . ARG A 1 90 ? 11.576 1.485 -12.465 1.00 90.31 90 ARG A O 1
ATOM 666 N N . LYS A 1 91 ? 10.948 1.807 -14.597 1.00 90.25 91 LYS A N 1
ATOM 667 C CA . LYS A 1 91 ? 10.976 3.276 -14.555 1.00 90.25 91 LYS A CA 1
ATOM 668 C C . LYS A 1 91 ? 9.950 3.855 -13.574 1.00 90.25 91 LYS A C 1
ATOM 670 O O . LYS A 1 91 ? 10.275 4.811 -12.883 1.00 90.25 91 LYS A O 1
ATOM 675 N N . ALA A 1 92 ? 8.753 3.275 -13.496 1.00 91.44 92 ALA A N 1
ATOM 676 C CA . ALA A 1 92 ? 7.709 3.710 -12.572 1.00 91.44 92 ALA A CA 1
ATOM 677 C C . ALA A 1 92 ? 8.045 3.370 -11.120 1.00 91.44 92 ALA A C 1
ATOM 679 O O . ALA A 1 92 ? 7.937 4.223 -10.245 1.00 91.44 92 ALA A O 1
ATOM 680 N N . VAL A 1 93 ? 8.537 2.153 -10.871 1.00 92.00 93 VAL A N 1
ATOM 681 C CA . VAL A 1 93 ? 8.850 1.693 -9.507 1.00 92.00 93 VAL A CA 1
ATOM 682 C C . VAL A 1 93 ? 9.999 2.480 -8.869 1.00 92.00 93 VAL A C 1
ATOM 684 O O . VAL A 1 93 ? 10.092 2.570 -7.649 1.00 92.00 93 VAL A O 1
ATOM 687 N N . ASN A 1 94 ? 10.868 3.096 -9.676 1.00 90.88 94 ASN A N 1
ATOM 688 C CA . ASN A 1 94 ? 11.912 3.989 -9.173 1.00 90.88 94 ASN A CA 1
ATOM 689 C C . ASN A 1 94 ? 11.361 5.250 -8.494 1.00 90.88 94 ASN A C 1
ATOM 691 O O . ASN A 1 94 ? 12.110 5.894 -7.770 1.00 90.88 94 ASN A O 1
ATOM 695 N N . ASP A 1 95 ? 10.089 5.603 -8.696 1.00 90.50 95 ASP A N 1
ATOM 696 C CA . ASP A 1 95 ? 9.423 6.693 -7.977 1.00 90.50 95 ASP A CA 1
ATOM 697 C C . ASP A 1 95 ? 8.734 6.206 -6.679 1.00 90.50 95 ASP A C 1
ATOM 699 O O . ASP A 1 95 ? 8.207 7.027 -5.922 1.00 90.50 95 ASP A O 1
ATOM 703 N N . PHE A 1 96 ? 8.749 4.895 -6.387 1.00 93.06 96 PHE A N 1
ATOM 704 C CA . PHE A 1 96 ? 8.019 4.286 -5.268 1.00 93.06 96 PHE A CA 1
ATOM 705 C C . PHE A 1 96 ? 8.882 4.264 -4.005 1.00 93.06 96 PHE A C 1
ATOM 707 O O . PHE A 1 96 ? 9.573 3.286 -3.702 1.00 93.06 96 PHE A O 1
ATOM 714 N N . TRP A 1 97 ? 8.833 5.363 -3.261 1.00 92.00 97 TRP A N 1
ATOM 715 C CA . TRP A 1 97 ? 9.536 5.537 -1.991 1.00 92.00 97 TRP A CA 1
ATOM 716 C C . TRP A 1 97 ? 8.546 5.819 -0.860 1.00 92.00 97 TRP A C 1
ATOM 718 O O . TRP A 1 97 ? 7.512 6.445 -1.118 1.00 92.00 97 TRP A O 1
ATOM 728 N N . PRO A 1 98 ? 8.862 5.424 0.389 1.00 92.62 98 PRO A N 1
ATOM 729 C CA . PRO A 1 98 ? 8.103 5.870 1.555 1.00 92.62 98 PRO A CA 1
ATOM 730 C C . PRO A 1 98 ? 7.886 7.393 1.521 1.00 92.62 98 PRO A C 1
ATOM 732 O O . PRO A 1 98 ? 8.794 8.147 1.170 1.00 92.62 98 PRO A O 1
ATOM 735 N N . GLY A 1 99 ? 6.661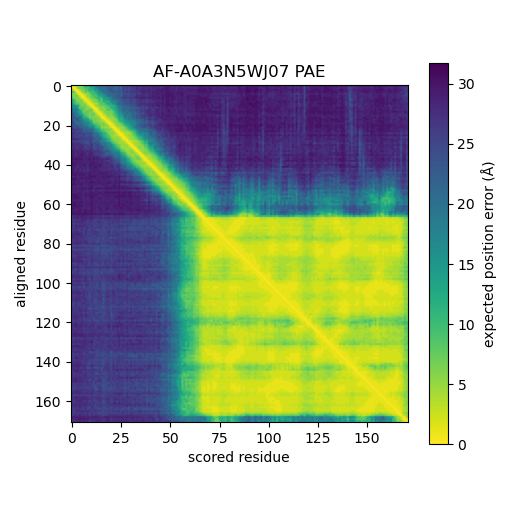 7.843 1.802 1.00 92.62 99 GLY A N 1
ATOM 736 C CA . GLY A 1 99 ? 6.250 9.252 1.694 1.00 92.62 99 GLY A CA 1
ATOM 737 C C . GLY A 1 99 ? 5.716 9.689 0.320 1.00 92.62 99 GLY A C 1
ATOM 738 O O . GLY A 1 99 ? 5.104 10.748 0.217 1.00 92.62 99 GLY A O 1
ATOM 739 N N . ARG A 1 100 ? 5.886 8.881 -0.737 1.00 95.06 100 ARG A N 1
ATOM 740 C CA . ARG A 1 100 ? 5.225 9.073 -2.050 1.00 95.06 100 ARG A CA 1
ATOM 741 C C . ARG A 1 100 ? 4.156 8.027 -2.355 1.00 95.06 100 ARG A C 1
ATOM 743 O O . ARG A 1 100 ? 3.617 7.994 -3.461 1.00 95.06 100 ARG A O 1
ATOM 750 N N . LEU A 1 101 ? 3.905 7.151 -1.395 1.00 96.62 101 LEU A N 1
ATOM 751 C CA . LEU A 1 101 ? 2.945 6.068 -1.474 1.00 96.62 101 LEU A CA 1
ATOM 752 C C . LEU A 1 101 ? 1.854 6.352 -0.450 1.00 96.62 101 LEU A C 1
ATOM 754 O O . LEU A 1 101 ? 2.172 6.673 0.696 1.00 96.62 101 LEU A O 1
ATOM 758 N N . SER A 1 102 ? 0.594 6.249 -0.852 1.00 97.88 102 SER A N 1
ATOM 759 C CA . SER A 1 102 ? -0.525 6.373 0.077 1.00 97.88 102 SER A CA 1
ATOM 760 C C . SER A 1 102 ? -1.763 5.648 -0.427 1.00 97.88 102 SER A C 1
ATOM 762 O O . SER A 1 102 ? -2.005 5.563 -1.632 1.00 97.88 102 SER A O 1
ATOM 764 N N . VAL A 1 103 ? -2.571 5.190 0.517 1.00 97.94 103 VAL A N 1
ATOM 765 C CA . VAL A 1 103 ? -3.959 4.784 0.312 1.00 97.94 103 VAL A CA 1
ATOM 766 C C . VAL A 1 103 ? -4.817 5.763 1.097 1.00 97.94 103 VAL A C 1
ATOM 768 O O . VAL A 1 103 ? -4.571 5.969 2.279 1.00 97.94 103 VAL A O 1
ATOM 771 N N . THR A 1 104 ? -5.790 6.392 0.456 1.00 98.19 104 THR A N 1
ATOM 772 C CA . THR A 1 104 ? -6.706 7.326 1.114 1.00 98.19 104 THR A CA 1
ATOM 773 C C . THR A 1 104 ? -8.103 6.737 1.093 1.00 98.19 104 THR A C 1
ATOM 775 O O . THR A 1 104 ? -8.619 6.468 0.011 1.00 98.19 104 THR A O 1
ATOM 778 N N . ASP A 1 105 ? -8.714 6.550 2.259 1.00 98.00 105 ASP A N 1
ATOM 779 C CA . ASP A 1 105 ? -10.134 6.210 2.354 1.00 98.00 105 ASP A CA 1
ATOM 780 C C . ASP A 1 105 ? -10.977 7.407 1.914 1.00 98.00 105 ASP A C 1
ATOM 782 O O . ASP A 1 105 ? -10.876 8.492 2.485 1.00 98.00 105 ASP A O 1
ATOM 786 N N . GLU A 1 106 ? -11.795 7.227 0.882 1.00 97.56 106 GLU A N 1
ATOM 787 C CA . GLU A 1 106 ? -12.583 8.314 0.302 1.00 97.56 106 GLU A CA 1
ATOM 788 C C . GLU A 1 106 ? -13.762 8.716 1.193 1.00 97.56 106 GLU A C 1
ATOM 790 O O . GLU A 1 106 ? -14.208 9.861 1.127 1.00 97.56 106 GLU A O 1
ATOM 795 N N . ALA A 1 107 ? -14.249 7.806 2.043 1.00 97.19 107 ALA A N 1
ATOM 796 C CA . ALA A 1 107 ? -15.366 8.084 2.940 1.00 97.19 107 ALA A CA 1
ATOM 797 C C . ALA A 1 107 ? -14.942 8.949 4.135 1.00 97.19 107 ALA A C 1
ATOM 799 O O . ALA A 1 107 ? -15.646 9.886 4.510 1.00 97.19 107 ALA A O 1
ATOM 800 N N . THR A 1 108 ? -13.792 8.634 4.736 1.00 96.81 108 THR A N 1
ATOM 801 C CA . THR A 1 108 ? -13.301 9.310 5.950 1.00 96.81 108 THR A CA 1
ATOM 802 C C . THR A 1 108 ? -12.222 10.356 5.681 1.00 96.81 108 THR A C 1
ATOM 804 O O . THR A 1 108 ? -11.962 11.203 6.532 1.00 96.81 108 THR A O 1
ATOM 807 N N . GLY A 1 109 ? -11.566 10.300 4.521 1.00 96.88 109 GLY A N 1
ATOM 808 C CA . GLY A 1 109 ? -10.377 11.095 4.215 1.00 96.88 109 GLY A CA 1
ATOM 809 C C . GLY A 1 109 ? -9.103 10.605 4.913 1.00 96.88 109 GLY A C 1
ATOM 810 O O . GLY A 1 109 ? -8.072 11.273 4.822 1.00 96.88 109 GLY A O 1
ATOM 811 N N . THR A 1 110 ? -9.146 9.463 5.610 1.00 97.44 110 THR A N 1
ATOM 812 C CA . THR A 1 110 ? -7.987 8.908 6.324 1.00 97.44 110 THR A CA 1
ATOM 813 C C . THR A 1 110 ? -6.905 8.496 5.336 1.00 97.44 110 THR A C 1
ATOM 815 O O . THR A 1 110 ? -7.175 7.776 4.375 1.00 97.44 110 THR A O 1
ATOM 818 N N . VAL A 1 111 ? -5.668 8.933 5.578 1.00 97.69 111 VAL A N 1
ATOM 819 C CA . VAL A 1 111 ? -4.521 8.634 4.715 1.00 97.69 111 VAL A CA 1
ATOM 820 C C . VAL A 1 111 ? -3.621 7.604 5.389 1.00 97.69 111 VAL A C 1
ATOM 822 O O . VAL A 1 111 ? -3.003 7.881 6.413 1.00 97.69 111 VAL A O 1
ATOM 825 N N . TYR A 1 112 ? -3.487 6.443 4.761 1.00 97.56 112 TYR A N 1
ATOM 826 C CA . TYR A 1 112 ? -2.561 5.378 5.123 1.00 97.56 112 TYR A CA 1
ATOM 827 C C . TYR A 1 112 ? -1.306 5.500 4.252 1.00 97.56 112 TYR A C 1
ATOM 829 O O . TYR A 1 112 ? -1.293 5.107 3.085 1.00 97.56 112 TYR A O 1
ATOM 837 N N . ASN A 1 113 ? -0.246 6.096 4.790 1.00 97.19 113 ASN A N 1
ATOM 838 C CA . ASN A 1 113 ? 1.026 6.329 4.090 1.00 97.19 113 ASN A CA 1
ATOM 839 C C . ASN A 1 113 ? 2.239 5.709 4.805 1.00 97.19 113 ASN A C 1
ATOM 841 O O . ASN A 1 113 ? 3.370 5.823 4.322 1.00 97.19 113 ASN A O 1
ATOM 845 N N . GLU A 1 114 ? 2.017 5.059 5.945 1.00 96.88 114 GLU A N 1
ATOM 846 C CA . GLU A 1 114 ? 3.061 4.395 6.712 1.00 96.88 114 GLU A CA 1
ATOM 847 C C . GLU A 1 114 ? 3.369 3.028 6.104 1.00 96.88 114 GLU A C 1
ATOM 849 O O . GLU A 1 114 ? 2.515 2.146 6.063 1.00 96.88 114 GLU A O 1
ATOM 854 N N . VAL A 1 115 ? 4.602 2.854 5.628 1.00 96.88 115 VAL A N 1
ATOM 855 C CA . VAL A 1 115 ? 5.108 1.582 5.100 1.00 96.88 115 VAL A CA 1
ATOM 856 C C . VAL A 1 115 ? 6.025 0.968 6.157 1.00 96.88 115 VAL A C 1
ATOM 858 O O . VAL A 1 115 ? 7.116 1.508 6.374 1.00 96.88 115 VAL A O 1
ATOM 861 N N . PRO A 1 116 ? 5.635 -0.146 6.804 1.00 95.06 116 PRO A N 1
ATOM 862 C CA . PRO A 1 116 ? 6.476 -0.795 7.801 1.00 95.06 116 PRO A CA 1
ATOM 863 C C . PRO A 1 116 ? 7.825 -1.216 7.211 1.00 95.06 116 PRO A C 1
ATOM 865 O O . PRO A 1 116 ? 7.913 -1.626 6.049 1.00 95.06 116 PRO A O 1
ATOM 868 N N . SER A 1 117 ? 8.878 -1.142 8.026 1.00 95.19 117 SER A N 1
ATOM 869 C CA . SER A 1 117 ? 10.223 -1.580 7.654 1.00 95.19 117 SER A CA 1
ATOM 870 C C . SER A 1 117 ? 10.692 -2.699 8.572 1.00 95.19 117 SER A C 1
ATOM 872 O O . SER A 1 117 ? 10.798 -2.518 9.782 1.00 95.19 117 SER A O 1
ATOM 874 N N . MET A 1 118 ? 11.018 -3.849 7.985 1.00 90.62 118 MET A N 1
ATOM 875 C CA . MET A 1 118 ? 11.580 -4.991 8.701 1.00 90.62 118 MET A CA 1
ATOM 876 C C . MET A 1 118 ? 13.106 -4.847 8.814 1.00 90.62 118 MET A C 1
ATOM 878 O O . MET A 1 118 ? 13.734 -4.417 7.847 1.00 90.62 118 MET A O 1
ATOM 882 N N . PRO A 1 119 ? 13.743 -5.259 9.927 1.00 87.62 119 PRO A N 1
ATOM 883 C CA . PRO A 1 119 ? 15.181 -5.052 10.140 1.00 87.62 119 PRO A CA 1
ATOM 884 C C . PRO A 1 119 ? 16.096 -5.645 9.057 1.00 87.62 119 PRO A C 1
ATOM 886 O O . PRO A 1 119 ? 17.140 -5.076 8.759 1.00 87.62 119 PRO A O 1
ATOM 889 N N . VAL A 1 120 ? 15.710 -6.782 8.466 1.00 91.44 120 VAL A N 1
ATOM 890 C CA . VAL A 1 120 ? 16.530 -7.507 7.474 1.00 91.44 120 VAL A CA 1
ATOM 891 C C . VAL A 1 120 ? 16.087 -7.224 6.036 1.00 91.44 120 VAL A C 1
ATOM 893 O O . VAL A 1 120 ? 16.918 -7.132 5.139 1.00 91.44 120 VAL A O 1
ATOM 896 N N . VAL A 1 121 ? 14.779 -7.090 5.807 1.00 84.25 121 VAL A N 1
ATOM 897 C CA . VAL A 1 121 ? 14.199 -6.944 4.458 1.00 84.25 121 VAL A CA 1
ATOM 898 C C . VAL A 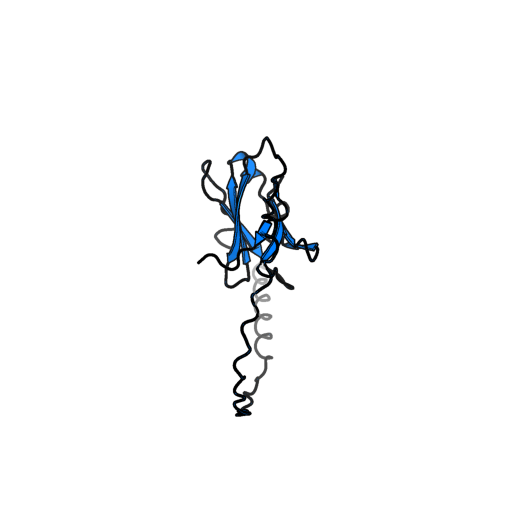1 121 ? 14.082 -5.470 4.045 1.00 84.25 121 VAL A C 1
ATOM 900 O O . VAL A 1 121 ? 14.087 -5.159 2.857 1.00 84.25 121 VAL A O 1
ATOM 903 N N . GLY A 1 122 ? 14.022 -4.552 5.014 1.00 91.06 122 GLY A N 1
ATOM 904 C CA . GLY A 1 122 ? 13.749 -3.136 4.789 1.00 91.06 122 GLY A CA 1
ATOM 905 C C . GLY A 1 122 ? 12.248 -2.840 4.659 1.00 91.06 122 GLY A C 1
ATOM 906 O O . GLY A 1 122 ? 11.423 -3.611 5.163 1.00 91.06 122 GLY A O 1
ATOM 907 N N . PRO A 1 123 ? 11.878 -1.720 4.008 1.00 90.69 123 PRO A N 1
ATOM 908 C CA . PRO A 1 123 ? 10.487 -1.364 3.751 1.00 90.69 123 PRO A CA 1
ATOM 909 C C . PRO A 1 123 ? 9.758 -2.487 3.017 1.00 90.69 123 PRO A C 1
ATOM 911 O O . PRO A 1 123 ? 10.306 -3.069 2.080 1.00 90.69 123 PRO A O 1
ATOM 914 N N . LEU A 1 124 ? 8.511 -2.758 3.397 1.00 92.94 124 LEU A N 1
ATOM 915 C CA . LEU A 1 124 ? 7.676 -3.791 2.778 1.00 92.94 124 LEU A CA 1
ATOM 916 C C . LEU A 1 124 ? 7.169 -3.367 1.385 1.00 92.94 124 LEU A C 1
ATOM 918 O O . LEU A 1 124 ? 5.976 -3.163 1.156 1.00 92.94 124 LEU A O 1
ATOM 922 N N . ILE A 1 125 ? 8.108 -3.230 0.447 1.00 94.62 125 ILE A N 1
ATOM 923 C CA . ILE A 1 125 ? 7.905 -2.822 -0.943 1.00 94.62 125 ILE A CA 1
ATOM 924 C C . ILE A 1 125 ? 8.567 -3.857 -1.859 1.00 94.62 125 ILE A C 1
ATOM 926 O O . ILE A 1 125 ? 9.783 -3.851 -2.063 1.00 94.62 125 ILE A O 1
ATOM 930 N N . GLY A 1 126 ? 7.761 -4.725 -2.464 1.00 94.50 126 GLY A N 1
ATOM 931 C CA . GLY A 1 126 ? 8.194 -5.641 -3.513 1.00 94.50 126 GLY A CA 1
ATOM 932 C C . GLY A 1 126 ? 8.248 -4.928 -4.859 1.00 94.50 126 GLY A C 1
ATOM 933 O O . GLY A 1 126 ? 7.215 -4.721 -5.496 1.00 94.50 126 GLY A O 1
ATOM 934 N N . ARG A 1 127 ? 9.449 -4.545 -5.306 1.00 93.94 127 ARG A N 1
ATOM 935 C CA . ARG A 1 127 ? 9.652 -3.848 -6.585 1.00 93.94 127 ARG A CA 1
ATOM 936 C C . ARG A 1 127 ? 9.794 -4.845 -7.751 1.00 93.94 127 ARG A C 1
ATOM 938 O O . ARG A 1 127 ? 10.715 -5.660 -7.712 1.00 93.94 127 ARG A O 1
ATOM 945 N N . PRO A 1 128 ? 8.960 -4.762 -8.808 1.00 92.38 128 PRO A N 1
ATOM 946 C CA . PRO A 1 128 ? 9.143 -5.537 -10.036 1.00 92.38 128 PRO A CA 1
ATOM 947 C C . PRO A 1 128 ? 10.531 -5.324 -10.652 1.00 92.38 128 PRO A C 1
ATOM 949 O O . PRO A 1 128 ? 10.938 -4.186 -10.901 1.00 92.38 128 PRO A O 1
ATOM 952 N N . ALA A 1 129 ? 11.253 -6.411 -10.930 1.00 90.31 129 ALA A N 1
ATOM 953 C CA . ALA A 1 129 ? 12.527 -6.359 -11.648 1.00 90.31 129 ALA A CA 1
ATOM 954 C C . ALA A 1 129 ? 12.313 -6.361 -13.169 1.00 90.31 129 ALA A C 1
ATOM 956 O O . ALA A 1 129 ? 13.045 -5.690 -13.900 1.00 90.31 129 ALA A O 1
ATOM 957 N N . ASN A 1 130 ? 11.280 -7.075 -13.626 1.00 90.56 130 ASN A N 1
ATOM 958 C CA . ASN A 1 130 ? 10.926 -7.233 -15.033 1.00 90.56 130 ASN A CA 1
ATOM 959 C C . ASN A 1 130 ? 9.558 -6.599 -15.350 1.00 90.56 130 ASN A C 1
ATOM 961 O O . ASN A 1 130 ? 8.681 -6.574 -14.483 1.00 90.56 130 ASN A O 1
ATOM 965 N N . PRO A 1 131 ? 9.331 -6.112 -16.585 1.00 84.50 131 PRO A N 1
ATOM 966 C CA . PRO A 1 131 ? 8.010 -5.661 -17.018 1.00 84.50 131 PRO A CA 1
ATOM 967 C C . PRO A 1 131 ? 6.953 -6.758 -16.843 1.00 84.50 131 PRO A C 1
ATOM 969 O O . PRO A 1 131 ? 7.194 -7.915 -17.176 1.00 84.50 131 PRO A O 1
ATOM 972 N N . GLY A 1 132 ? 5.786 -6.394 -16.310 1.00 84.19 132 GLY A N 1
ATOM 973 C CA . GLY A 1 132 ? 4.681 -7.329 -16.069 1.00 84.19 132 GLY A CA 1
ATOM 974 C C . GLY A 1 132 ? 4.837 -8.219 -14.830 1.00 84.19 132 GLY A C 1
ATOM 975 O O . GLY A 1 132 ? 3.877 -8.896 -14.463 1.00 84.19 132 GLY A O 1
ATOM 976 N N . GLN A 1 133 ? 5.991 -8.198 -14.152 1.00 94.00 133 GLN A N 1
ATOM 977 C CA . GLN A 1 133 ? 6.154 -8.864 -12.861 1.00 94.00 133 GLN A CA 1
ATOM 978 C C . GLN A 1 133 ? 5.274 -8.182 -11.806 1.00 94.00 133 GLN A C 1
ATOM 980 O O . GLN A 1 133 ? 5.200 -6.952 -11.740 1.00 94.00 133 GLN A O 1
ATOM 985 N N . LEU A 1 134 ? 4.621 -8.996 -10.977 1.00 95.25 134 LEU A N 1
ATOM 986 C CA . LEU A 1 134 ? 3.807 -8.514 -9.871 1.00 95.25 134 LEU A CA 1
ATOM 987 C C . LEU A 1 134 ? 4.703 -7.897 -8.788 1.00 95.25 134 LEU A C 1
ATOM 989 O O . LEU A 1 134 ? 5.685 -8.500 -8.354 1.00 95.25 134 LEU A O 1
ATOM 993 N N . GLY A 1 135 ? 4.351 -6.689 -8.374 1.00 96.12 135 GLY A N 1
ATOM 994 C CA . GLY A 1 135 ? 4.911 -5.976 -7.239 1.00 96.12 135 GLY A CA 1
ATOM 995 C C . GLY A 1 135 ? 3.865 -5.778 -6.156 1.00 96.12 135 GLY A C 1
ATOM 996 O O . GLY A 1 135 ? 2.667 -5.972 -6.380 1.00 96.12 135 GLY A O 1
ATOM 997 N N . TYR A 1 136 ? 4.323 -5.373 -4.978 1.00 96.94 136 TYR A N 1
ATOM 998 C CA . TYR A 1 136 ? 3.435 -5.048 -3.872 1.00 96.94 136 TYR A CA 1
ATOM 999 C C . TYR A 1 136 ? 3.995 -3.930 -2.996 1.00 96.94 136 TYR A C 1
ATOM 1001 O O . TYR A 1 136 ? 5.203 -3.708 -2.928 1.00 96.94 136 TYR A O 1
ATOM 1009 N N . VAL A 1 137 ? 3.101 -3.243 -2.298 1.00 97.12 137 VAL A N 1
ATOM 1010 C CA . VAL A 1 137 ? 3.397 -2.352 -1.175 1.00 97.12 137 VAL A CA 1
ATOM 1011 C C . VAL A 1 137 ? 2.469 -2.737 -0.034 1.00 97.12 137 VAL A C 1
ATOM 1013 O O . VAL A 1 137 ? 1.289 -2.997 -0.267 1.00 97.12 137 VAL A O 1
ATOM 1016 N N . MET A 1 138 ? 2.995 -2.769 1.187 1.00 97.19 138 MET A N 1
ATOM 1017 C CA . MET A 1 138 ? 2.188 -2.919 2.395 1.00 97.19 138 MET A CA 1
ATOM 1018 C C . MET A 1 138 ? 2.177 -1.614 3.187 1.00 97.19 138 MET A C 1
ATOM 1020 O O . MET A 1 138 ? 3.230 -1.020 3.420 1.00 97.19 138 MET A O 1
ATOM 1024 N N . PHE A 1 139 ? 0.992 -1.199 3.618 1.00 97.56 139 PHE A N 1
ATOM 1025 C CA . PHE A 1 139 ? 0.785 -0.063 4.509 1.00 97.56 139 PHE A CA 1
ATOM 1026 C C . PHE A 1 139 ? 0.297 -0.548 5.870 1.00 97.56 139 PHE A C 1
ATOM 1028 O O . PHE A 1 139 ? -0.430 -1.539 5.945 1.00 97.56 139 PHE A O 1
ATOM 1035 N N . ALA A 1 140 ? 0.662 0.156 6.937 1.00 97.25 140 ALA A N 1
ATOM 1036 C CA . ALA A 1 140 ? 0.083 -0.073 8.253 1.00 97.25 140 ALA A CA 1
ATOM 1037 C C . ALA A 1 140 ? -1.401 0.326 8.248 1.00 97.25 140 ALA A C 1
ATOM 1039 O O . ALA A 1 140 ? -1.751 1.435 7.841 1.00 97.25 140 ALA A O 1
ATOM 1040 N N . ASN A 1 141 ? -2.272 -0.573 8.706 1.00 97.06 141 ASN A N 1
ATOM 1041 C CA . ASN A 1 141 ? -3.690 -0.291 8.901 1.00 97.06 141 ASN A CA 1
ATOM 1042 C C . ASN A 1 141 ? -3.920 0.235 10.323 1.00 97.06 141 ASN A C 1
ATOM 1044 O O . ASN A 1 141 ? -4.400 -0.483 11.199 1.00 97.06 141 ASN A O 1
ATOM 1048 N N . THR A 1 142 ? -3.497 1.470 10.586 1.00 94.38 142 THR A N 1
ATOM 1049 C CA . THR A 1 142 ? -3.633 2.079 11.914 1.00 94.38 142 THR A CA 1
ATOM 1050 C C . THR A 1 142 ? -5.092 2.470 12.209 1.00 94.38 142 THR A C 1
ATOM 1052 O O . THR A 1 142 ? -5.863 2.735 11.278 1.00 94.38 142 THR A O 1
ATOM 1055 N N . PRO A 1 143 ? -5.515 2.501 13.492 1.00 92.50 143 PRO A N 1
ATOM 1056 C CA . PRO A 1 143 ? -6.860 2.932 13.878 1.00 92.50 143 PRO A CA 1
ATOM 1057 C C . PRO A 1 143 ? -7.231 4.302 13.271 1.00 92.50 143 PRO A C 1
ATOM 1059 O O . PRO A 1 143 ? -6.391 5.203 13.282 1.00 92.50 143 PRO A O 1
ATOM 1062 N N . PRO A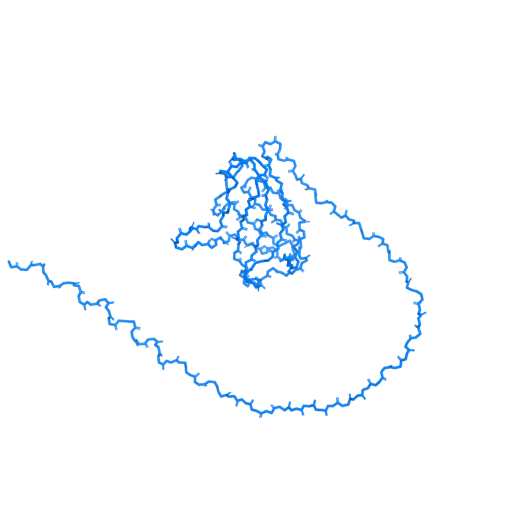 1 144 ? -8.462 4.485 12.747 1.00 92.19 144 PRO A N 1
ATOM 1063 C CA . PRO A 1 144 ? -9.655 3.646 12.941 1.00 92.19 144 PRO A CA 1
ATOM 1064 C C . PRO A 1 144 ? -9.697 2.352 12.111 1.00 92.19 144 PRO A C 1
ATOM 1066 O O . PRO A 1 144 ? -10.585 1.531 12.322 1.00 92.19 144 PRO A O 1
ATOM 1069 N N . GLY A 1 145 ? -8.726 2.144 11.220 1.00 94.19 145 GLY A N 1
ATOM 1070 C CA . GLY A 1 145 ? -8.676 1.003 10.317 1.00 94.19 145 GLY A CA 1
ATOM 1071 C C . GLY A 1 145 ? -9.558 1.199 9.084 1.00 94.19 145 GLY A C 1
ATOM 1072 O O . GLY A 1 145 ? -10.629 1.796 9.143 1.00 94.19 145 GLY A O 1
ATOM 1073 N N . LEU A 1 146 ? -9.087 0.716 7.940 1.00 95.94 146 LEU A N 1
ATOM 1074 C CA . LEU A 1 146 ? -9.830 0.727 6.686 1.00 95.94 146 LEU A CA 1
ATOM 1075 C C . LEU A 1 146 ? -10.841 -0.429 6.708 1.00 95.94 146 LEU A C 1
ATOM 1077 O O . LEU A 1 146 ? -10.394 -1.575 6.817 1.00 95.94 146 LEU A O 1
ATOM 1081 N N . PRO A 1 147 ? -12.164 -0.200 6.603 1.00 95.31 147 PRO A N 1
ATOM 1082 C CA . PRO A 1 147 ? -13.133 -1.287 6.579 1.00 95.31 147 PRO A CA 1
ATOM 1083 C C . PRO A 1 147 ? -13.198 -1.971 5.200 1.00 95.31 147 PRO A C 1
ATOM 1085 O O . PRO A 1 147 ? -12.977 -1.336 4.165 1.00 95.31 147 PRO A O 1
ATOM 1088 N N . PRO A 1 148 ? -13.500 -3.280 5.150 1.00 94.81 148 PRO A N 1
ATOM 1089 C CA . PRO A 1 148 ? -13.567 -4.008 3.891 1.00 94.81 148 PRO A CA 1
ATOM 1090 C C . PRO A 1 148 ? -14.705 -3.494 3.004 1.00 94.81 148 PRO A C 1
ATOM 1092 O O . PRO A 1 148 ? -15.807 -3.238 3.484 1.00 94.81 148 PRO A O 1
ATOM 1095 N N . GLY A 1 149 ? -14.461 -3.412 1.695 1.00 95.38 149 GLY A N 1
ATOM 1096 C CA . GLY A 1 149 ? -15.409 -2.851 0.731 1.00 95.38 149 GLY A CA 1
ATOM 1097 C C . GLY A 1 149 ? -15.373 -1.325 0.618 1.00 95.38 149 GLY A C 1
ATOM 1098 O O . GLY A 1 149 ? -16.066 -0.788 -0.244 1.00 95.38 149 GLY A O 1
ATOM 1099 N N . SER A 1 150 ? -14.558 -0.628 1.422 1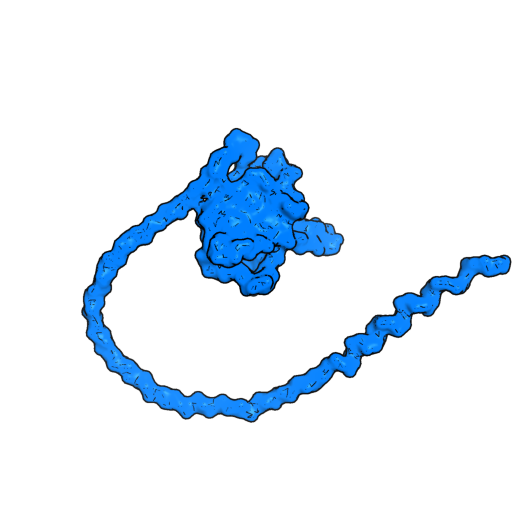.00 96.31 150 SER A N 1
ATOM 1100 C CA . SER A 1 150 ? -14.322 0.809 1.247 1.00 96.31 150 SER A CA 1
ATOM 1101 C C . SER A 1 150 ? -13.774 1.136 -0.136 1.00 96.31 150 SER A C 1
ATOM 1103 O O . SER A 1 150 ? -13.036 0.349 -0.736 1.00 96.31 150 SER A O 1
ATOM 1105 N N . LEU A 1 151 ? -14.116 2.330 -0.616 1.00 98.00 151 LEU A N 1
ATOM 1106 C CA . LEU A 1 151 ? -13.517 2.923 -1.803 1.00 98.00 151 LEU A CA 1
ATOM 1107 C C . LEU A 1 151 ? -12.300 3.740 -1.389 1.00 98.00 151 LEU A C 1
ATOM 1109 O O . LEU A 1 151 ? -12.379 4.582 -0.493 1.00 98.00 151 LEU A O 1
ATOM 1113 N N . VAL A 1 152 ? -11.178 3.494 -2.055 1.00 98.00 152 VAL A N 1
ATOM 1114 C CA . VAL A 1 152 ? -9.930 4.193 -1.778 1.00 98.00 152 VAL A CA 1
ATOM 1115 C C . VAL A 1 152 ? -9.352 4.848 -3.019 1.00 98.00 152 VAL A C 1
ATOM 1117 O O . VAL A 1 152 ? -9.472 4.349 -4.142 1.00 98.00 152 VAL A O 1
ATOM 1120 N N . THR A 1 153 ? -8.640 5.944 -2.789 1.00 98.19 153 THR A N 1
ATOM 1121 C CA . THR A 1 153 ? -7.696 6.504 -3.747 1.00 98.19 153 THR A CA 1
ATOM 1122 C C . THR A 1 153 ? -6.302 5.960 -3.447 1.00 98.19 153 THR A C 1
ATOM 1124 O O . THR A 1 153 ? -5.761 6.163 -2.360 1.00 98.19 153 THR A O 1
ATOM 1127 N N . VAL A 1 154 ? -5.690 5.286 -4.417 1.00 97.38 154 VAL A N 1
ATOM 1128 C CA . VAL A 1 154 ? -4.312 4.797 -4.328 1.00 97.38 154 VAL A CA 1
ATOM 1129 C C . VAL A 1 154 ? -3.384 5.732 -5.071 1.00 97.38 154 VAL A C 1
ATOM 1131 O O . VAL A 1 154 ? -3.587 6.018 -6.251 1.00 97.38 154 VAL A O 1
ATOM 1134 N N . LYS A 1 155 ? -2.305 6.130 -4.402 1.00 96.88 155 LYS A N 1
ATOM 1135 C CA . LYS A 1 155 ? -1.219 6.904 -4.987 1.00 96.88 155 LYS A CA 1
ATOM 1136 C C . LYS A 1 155 ? 0.086 6.125 -4.910 1.00 96.88 155 LYS A C 1
ATOM 1138 O O . LYS A 1 155 ? 0.584 5.840 -3.823 1.00 96.88 155 LYS A O 1
ATOM 1143 N N . LEU A 1 156 ? 0.655 5.807 -6.072 1.00 95.56 156 LEU A N 1
ATOM 1144 C CA . LEU A 1 156 ? 1.951 5.143 -6.214 1.00 95.56 156 LEU A CA 1
ATOM 1145 C C . LEU A 1 156 ? 2.919 6.068 -6.964 1.00 95.56 156 LEU A C 1
ATOM 1147 O O . LEU A 1 156 ? 3.009 6.063 -8.194 1.00 95.56 156 LEU A O 1
ATOM 1151 N N . GLY A 1 157 ? 3.639 6.914 -6.225 1.00 93.62 157 GLY A N 1
ATOM 1152 C CA . GLY A 1 157 ? 4.520 7.915 -6.820 1.00 93.62 157 GLY A CA 1
ATOM 1153 C C . GLY A 1 157 ? 3.715 8.992 -7.547 1.00 93.62 157 GLY A C 1
ATOM 1154 O O . GLY A 1 157 ? 3.107 9.856 -6.917 1.00 93.62 157 GLY A O 1
ATOM 1155 N N . LYS A 1 158 ? 3.743 8.954 -8.883 1.00 92.56 158 LYS A N 1
ATOM 1156 C CA . LYS A 1 158 ? 2.960 9.852 -9.752 1.00 92.56 158 LYS A CA 1
ATOM 1157 C C . LYS A 1 158 ? 1.661 9.227 -10.255 1.00 92.56 158 LYS A C 1
ATOM 1159 O O . LYS A 1 158 ? 0.823 9.949 -10.778 1.00 92.56 158 LYS A O 1
ATOM 1164 N N . PHE A 1 159 ? 1.524 7.908 -10.135 1.00 94.00 159 PHE A N 1
ATOM 1165 C CA . PHE A 1 159 ? 0.302 7.209 -10.498 1.00 94.00 159 PHE A CA 1
ATOM 1166 C C . PHE A 1 159 ? -0.751 7.435 -9.414 1.00 94.00 159 PHE A C 1
ATOM 1168 O O . PHE A 1 159 ? -0.445 7.303 -8.227 1.00 94.00 159 PHE A O 1
ATOM 1175 N N . GLU A 1 160 ? -1.974 7.757 -9.825 1.00 95.31 160 GLU A N 1
ATOM 1176 C CA . GLU A 1 160 ? -3.125 7.920 -8.942 1.00 95.31 160 GLU A CA 1
ATOM 1177 C C . GLU A 1 160 ? -4.342 7.229 -9.560 1.00 95.31 160 GLU A C 1
ATOM 1179 O O . GLU A 1 160 ? -4.668 7.448 -10.729 1.00 95.31 160 GLU A O 1
ATOM 1184 N N . GLN A 1 161 ? -5.020 6.403 -8.767 1.00 95.31 161 GLN A N 1
ATOM 1185 C CA . GLN A 1 161 ? -6.268 5.756 -9.150 1.00 95.31 161 GLN A CA 1
ATOM 1186 C C . GLN A 1 161 ? -7.291 5.900 -8.030 1.00 95.31 161 GLN A C 1
ATOM 1188 O O . GLN A 1 161 ? -6.999 5.583 -6.880 1.00 95.31 161 GLN A O 1
ATOM 1193 N N . LYS A 1 162 ? -8.482 6.381 -8.384 1.00 96.94 162 LYS A N 1
ATOM 1194 C CA . LYS A 1 162 ? -9.592 6.642 -7.461 1.00 96.94 162 LYS A CA 1
ATOM 1195 C C . LYS A 1 162 ? -10.630 5.532 -7.519 1.00 96.94 162 LYS A C 1
ATOM 1197 O O . LYS A 1 162 ? -10.654 4.763 -8.484 1.00 96.94 162 LYS A O 1
ATOM 1202 N N . HIS A 1 163 ? -11.506 5.505 -6.520 1.00 96.69 163 HIS A N 1
ATOM 1203 C CA . HIS A 1 163 ? -12.658 4.610 -6.441 1.00 96.69 163 HIS A CA 1
ATOM 1204 C C . HIS A 1 163 ? -12.277 3.129 -6.519 1.00 96.69 163 HIS A C 1
ATOM 1206 O O . HIS A 1 163 ? -12.981 2.325 -7.134 1.00 96.69 163 HIS A O 1
ATOM 1212 N N . VAL A 1 164 ? -11.142 2.754 -5.927 1.00 96.62 164 VAL A N 1
ATOM 1213 C CA . VAL A 1 164 ? -10.708 1.359 -5.923 1.00 96.62 164 VAL A CA 1
ATOM 1214 C C . VAL A 1 164 ? -11.348 0.645 -4.733 1.00 96.62 164 VAL A C 1
ATOM 1216 O O . VAL A 1 164 ? -11.125 1.067 -3.600 1.00 96.62 164 VAL A O 1
ATOM 1219 N N . PRO A 1 165 ? -12.130 -0.425 -4.945 1.00 96.69 165 PRO A N 1
ATOM 1220 C CA . PRO A 1 165 ? -12.721 -1.172 -3.846 1.00 96.69 165 PRO A CA 1
ATOM 1221 C C . PRO A 1 165 ? -11.671 -2.034 -3.137 1.00 96.69 165 PRO A C 1
ATOM 1223 O O . PRO A 1 165 ? -10.870 -2.723 -3.774 1.00 96.69 165 PRO A O 1
ATOM 1226 N N . VAL A 1 166 ? -11.708 -2.039 -1.807 1.00 96.31 166 VAL A N 1
ATOM 1227 C CA . VAL A 1 166 ? -10.837 -2.883 -0.979 1.00 96.31 166 VAL A CA 1
ATOM 1228 C C . VAL A 1 166 ? -11.454 -4.273 -0.823 1.00 96.31 166 VAL A C 1
ATOM 1230 O O . VAL A 1 166 ? -12.572 -4.426 -0.325 1.00 96.31 166 VAL A O 1
ATOM 1233 N N . SER A 1 167 ? -10.720 -5.308 -1.222 1.00 94.06 167 SER A N 1
ATOM 1234 C CA . SER A 1 167 ? -11.170 -6.703 -1.151 1.00 94.06 167 SER A CA 1
ATOM 1235 C C . SER A 1 167 ? -11.113 -7.243 0.283 1.00 94.06 167 SER A C 1
ATOM 1237 O O . SER A 1 167 ? -10.152 -6.981 1.004 1.00 94.06 167 SER A O 1
ATOM 1239 N N . LYS A 1 168 ? -12.112 -8.045 0.694 1.00 84.88 168 LYS A N 1
ATOM 1240 C CA . LYS A 1 168 ? -12.214 -8.581 2.069 1.00 84.88 168 LYS A CA 1
ATOM 1241 C C . LYS A 1 168 ? -10.994 -9.399 2.496 1.00 84.88 168 LYS A C 1
ATOM 1243 O O . LYS A 1 168 ? -10.548 -9.255 3.627 1.00 84.88 168 LYS A O 1
ATOM 1248 N N . THR A 1 169 ? -10.464 -10.264 1.636 1.00 69.62 169 THR A N 1
ATOM 1249 C CA . THR A 1 169 ? -9.324 -11.146 1.944 1.00 69.62 169 THR A CA 1
ATOM 1250 C C . THR A 1 169 ? -8.824 -11.765 0.638 1.00 69.62 169 THR A C 1
ATOM 1252 O O . THR A 1 169 ? -9.647 -12.142 -0.197 1.00 69.62 169 THR A O 1
ATOM 1255 N N . MET A 1 170 ? -7.506 -11.888 0.456 1.00 58.25 170 MET A N 1
ATOM 1256 C CA . MET A 1 170 ? -6.949 -12.838 -0.513 1.00 58.25 170 MET A CA 1
ATOM 1257 C C . MET A 1 170 ? -6.983 -14.226 0.132 1.00 58.25 170 MET A C 1
ATOM 1259 O O . MET A 1 170 ? -6.186 -14.483 1.030 1.00 58.25 170 MET A O 1
ATOM 1263 N N . GLN A 1 171 ? -7.958 -15.056 -0.249 1.00 52.47 171 GLN A N 1
ATOM 1264 C CA . GLN A 1 171 ? -7.898 -16.499 0.015 1.00 52.47 171 GLN A CA 1
ATOM 1265 C C . GLN A 1 171 ? -6.931 -17.161 -0.964 1.00 52.47 171 GLN A C 1
ATOM 1267 O O . GLN A 1 171 ? -6.899 -16.710 -2.134 1.00 52.47 171 GLN A O 1
#

Secondary structure (DSSP, 8-state):
------SSSSSTTSGGGSS-----PPPP----------------PPPP-PPPPP-----B---TT--EEEEEEEEEGGGTEEEEEEEE-HHHHTT--TTSEEEEETTT--EE----EETTTEESEE--SSTT-EEEEEEE--TT-PPTT-EEEEEETTEEEEEEEPPS---

Foldseek 3Di:
DDDDPDDDPPPPPPPPPPPDDDDDDDDDDDDPPDDDDDDDDDDDDPDDPDPPDPPPDFPFDDPPPWPKAWDAWEADDVQQKIKTKIFTDLVLQVLADQVQWWKAQPVPRDIFRAFDQDPPPGTQWAHDPHGPDMIMTITGQDPVGDDAQTWIWTGGRPGIIGRHGYHHDDD

Solvent-accessible surface area (backbone atoms only — not comparable to full-atom values): 10956 Å² total; per-residue (Å²): 137,89,92,87,87,82,85,83,77,83,72,80,79,72,76,80,77,81,83,85,78,78,89,79,79,86,82,85,84,81,87,83,87,72,78,93,76,84,82,75,88,77,78,87,71,83,76,77,83,72,78,80,76,78,80,76,72,60,66,66,62,85,51,93,86,48,68,65,44,81,73,48,40,30,41,36,80,95,57,49,23,37,34,40,34,30,28,29,34,53,78,48,53,73,49,62,42,87,81,36,37,36,40,28,35,67,88,79,64,50,73,36,43,50,52,54,63,44,98,87,78,38,57,49,59,49,72,32,84,46,74,75,32,77,21,35,38,37,27,51,38,59,88,93,47,84,62,72,62,42,39,23,34,40,31,57,40,88,47,54,38,48,65,41,60,28,41,79,61,81,126

Nearest PDB structures (foldseek):
  6nrr-assembly1_B  TM=3.483E-01  e=1.067E-01  Drosophila melanogaster
  6pll-assembly2_B  TM=3.891E-01  e=3.979E-01  Caenorhabditis elegans
  6ns1-assembly1_A  TM=3.439E-01  e=1.748E-01  Drosophila melanogaster
  6onb-assembly2_C  TM=3.687E-01  e=3.375E-01  Caenorhabditis elegans

Sequence (171 aa):
MLVMKAQAQATALVEQALLVQGEATPVPGERNEDAAEEPEPEESTPAPKLPAVPTMQPTATDSGAYQVELVNIGYAAEGNLIIVQFKATRKAVNDFWPGRLSVTDEATGTVYNEVPSMPVVGPLIGRPANPGQLGYVMFANTPPGLPPGSLVTVKLGKFEQKHVPVSKTMQ